Protein AF-A0A2H6ICB2-F1 (afdb_monomer)

Secondary structure (DSSP, 8-state):
-HHHHHHTT----------S-SSS--GGG--HHHHHHHHHHHHHHHHTT-

Structure (mmCIF, N/CA/C/O backbone):
data_AF-A0A2H6ICB2-F1
#
_entry.id   AF-A0A2H6ICB2-F1
#
loop_
_atom_site.group_PDB
_atom_site.id
_atom_site.type_symbol
_atom_site.label_atom_id
_atom_site.label_alt_id
_atom_site.label_comp_id
_atom_site.label_asym_id
_atom_site.label_entity_id
_atom_site.label_seq_id
_atom_site.pdbx_PDB_ins_code
_atom_site.Cartn_x
_atom_site.Cartn_y
_atom_site.Cartn_z
_atom_site.occupancy
_atom_site.B_iso_or_equiv
_atom_site.auth_seq_id
_atom_site.auth_comp_id
_atom_site.auth_asym_id
_atom_site.auth_atom_id
_atom_site.pdbx_PDB_model_num
ATOM 1 N N . MET A 1 1 ? -11.139 -3.618 -2.860 1.00 90.62 1 MET A N 1
ATOM 2 C CA . MET A 1 1 ? -11.291 -3.206 -1.448 1.00 90.62 1 MET A CA 1
ATOM 3 C C . MET A 1 1 ? -12.359 -2.132 -1.280 1.00 90.62 1 MET A C 1
ATOM 5 O O . MET A 1 1 ? -13.324 -2.411 -0.585 1.00 90.62 1 MET A O 1
ATOM 9 N N . ALA A 1 2 ? -12.267 -0.991 -1.979 1.00 97.12 2 ALA A N 1
ATOM 10 C CA . ALA A 1 2 ? -13.209 0.136 -1.854 1.00 97.12 2 ALA A CA 1
ATOM 11 C C . ALA A 1 2 ? -14.703 -0.250 -1.823 1.00 97.12 2 ALA A C 1
ATOM 13 O O . ALA A 1 2 ? -15.418 0.148 -0.910 1.00 97.12 2 ALA A O 1
ATOM 14 N N . HIS A 1 3 ? -15.163 -1.078 -2.768 1.00 97.88 3 HIS A N 1
ATOM 15 C CA . HIS A 1 3 ? -16.568 -1.501 -2.827 1.00 97.88 3 HIS A CA 1
ATOM 16 C C . HIS A 1 3 ? -17.024 -2.234 -1.550 1.00 97.88 3 HIS A C 1
ATOM 18 O O . HIS A 1 3 ? -18.102 -1.960 -1.038 1.00 97.88 3 HIS A O 1
ATOM 24 N N . ILE A 1 4 ? -16.188 -3.110 -0.986 1.00 98.31 4 ILE A N 1
ATOM 25 C CA . ILE A 1 4 ? -16.514 -3.825 0.255 1.00 98.31 4 ILE A CA 1
ATOM 26 C C . ILE A 1 4 ? -16.541 -2.857 1.441 1.00 98.31 4 ILE A C 1
ATOM 28 O O . ILE A 1 4 ? -17.492 -2.874 2.213 1.00 98.31 4 ILE A O 1
ATOM 32 N N . CYS A 1 5 ? -15.553 -1.970 1.565 1.00 98.31 5 CYS A N 1
ATOM 33 C CA . CYS A 1 5 ? -15.534 -0.972 2.637 1.00 98.31 5 CYS A CA 1
ATOM 34 C C . CYS A 1 5 ? -16.779 -0.075 2.607 1.00 98.31 5 CYS A C 1
ATOM 36 O O . CYS A 1 5 ? -17.367 0.181 3.653 1.00 98.31 5 CYS A O 1
ATOM 38 N N . MET A 1 6 ? -17.233 0.313 1.411 1.00 98.00 6 MET A N 1
ATOM 39 C CA . MET A 1 6 ? -18.471 1.070 1.231 1.00 98.00 6 MET A CA 1
ATOM 40 C C . MET A 1 6 ? -19.704 0.286 1.700 1.00 98.00 6 MET A C 1
ATOM 42 O O . MET A 1 6 ? -20.529 0.839 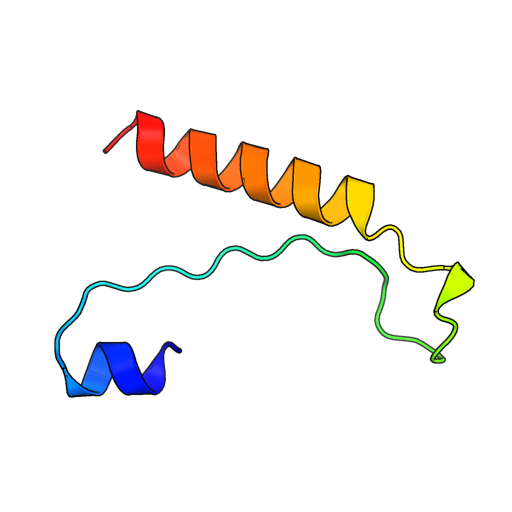2.420 1.00 98.00 6 MET A O 1
ATOM 46 N N . LEU A 1 7 ? -19.814 -1.000 1.343 1.00 98.50 7 LEU A N 1
ATOM 47 C CA . LEU A 1 7 ? -20.933 -1.855 1.762 1.00 98.50 7 LEU A CA 1
ATOM 48 C C . LEU A 1 7 ? -21.038 -2.001 3.287 1.00 98.50 7 LEU A C 1
ATOM 50 O O . LEU A 1 7 ? -22.143 -2.099 3.811 1.00 98.50 7 LEU A O 1
ATOM 54 N N . TYR A 1 8 ? -19.906 -2.002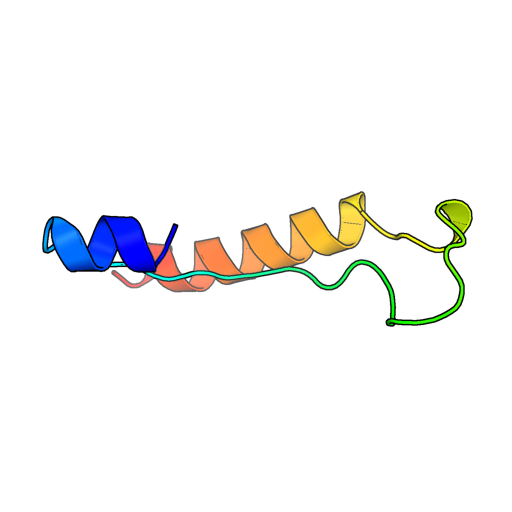 3.992 1.00 98.31 8 TYR A N 1
ATOM 55 C CA . TYR A 1 8 ? -19.853 -2.181 5.446 1.00 98.31 8 TYR A CA 1
ATOM 56 C C . TYR A 1 8 ? -19.662 -0.875 6.234 1.00 98.31 8 TYR A C 1
ATOM 58 O O . TYR A 1 8 ? -19.495 -0.924 7.450 1.00 98.31 8 TYR A O 1
ATOM 66 N N . GLY A 1 9 ? -19.671 0.289 5.576 1.00 97.62 9 GLY A N 1
ATOM 67 C CA . GLY A 1 9 ? -19.490 1.584 6.243 1.00 97.62 9 GLY A CA 1
ATOM 68 C C . GLY A 1 9 ? -18.110 1.779 6.886 1.00 97.62 9 GLY A C 1
ATOM 69 O O . GLY A 1 9 ? -17.982 2.526 7.853 1.00 97.62 9 GLY A O 1
ATOM 70 N N . VAL A 1 10 ? -17.076 1.107 6.375 1.00 98.00 10 VAL A N 1
ATOM 71 C CA . VAL A 1 10 ? -15.699 1.218 6.875 1.00 98.00 10 VAL A CA 1
ATOM 72 C C . VAL A 1 10 ? -14.982 2.358 6.138 1.00 98.00 10 VAL A C 1
ATOM 74 O O . VAL A 1 10 ? -14.914 2.311 4.9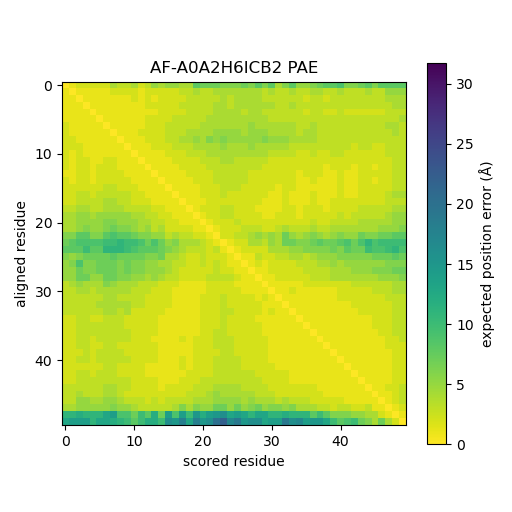05 1.00 98.00 10 VAL A O 1
ATOM 77 N N . PRO A 1 11 ? -14.410 3.361 6.836 1.00 95.69 11 PRO A N 1
ATOM 78 C CA . PRO A 1 11 ? -13.579 4.386 6.203 1.00 95.69 11 PRO A CA 1
ATOM 79 C C . PRO A 1 11 ? -12.415 3.760 5.425 1.00 95.69 11 PRO A C 1
ATOM 81 O O . PRO A 1 11 ? -11.740 2.861 5.926 1.00 95.69 11 PRO A O 1
ATOM 84 N N . PHE A 1 12 ? -12.179 4.218 4.194 1.00 96.38 12 PHE A N 1
ATOM 85 C CA . PHE A 1 12 ? -11.211 3.597 3.289 1.00 96.38 12 PHE A CA 1
ATOM 86 C C . PHE A 1 12 ? -10.372 4.629 2.535 1.00 96.38 12 PHE A C 1
ATOM 88 O O . PHE A 1 12 ? -10.902 5.593 1.986 1.00 96.38 12 PHE A O 1
ATOM 95 N N . LEU A 1 13 ? -9.066 4.370 2.465 1.00 95.75 13 LEU A N 1
ATOM 96 C CA . LEU A 1 13 ? -8.084 5.116 1.684 1.00 95.75 13 LEU A CA 1
ATOM 97 C C . LEU A 1 13 ? -7.152 4.114 0.988 1.00 95.75 13 LEU A C 1
ATOM 99 O O . LEU A 1 13 ? -6.614 3.219 1.638 1.00 95.75 13 LEU A O 1
ATOM 103 N N . GLU A 1 14 ? -6.946 4.266 -0.321 1.00 97.31 14 GLU A N 1
ATOM 104 C CA . GLU A 1 14 ? -5.965 3.487 -1.086 1.00 97.31 14 GLU A CA 1
ATOM 105 C C . GLU A 1 14 ? -4.824 4.400 -1.544 1.00 97.31 14 GLU A C 1
ATOM 107 O O . GLU A 1 14 ? -5.053 5.397 -2.224 1.00 97.31 14 GLU A O 1
ATOM 112 N N . ILE A 1 15 ? -3.589 4.037 -1.194 1.00 97.00 15 ILE A N 1
ATOM 113 C CA . ILE A 1 15 ? -2.361 4.683 -1.669 1.00 97.00 15 ILE A CA 1
ATOM 114 C C . ILE A 1 15 ? -1.574 3.629 -2.444 1.00 97.00 15 ILE A C 1
ATOM 116 O O . ILE A 1 15 ? -1.454 2.489 -1.994 1.00 97.00 15 ILE A O 1
ATOM 120 N N . ARG A 1 16 ? -1.065 3.990 -3.626 1.00 97.62 16 ARG A N 1
ATOM 121 C CA . ARG A 1 16 ? -0.347 3.064 -4.509 1.00 97.62 16 ARG A CA 1
ATOM 122 C C . ARG A 1 16 ? 0.971 3.673 -4.960 1.00 97.62 16 ARG A C 1
ATOM 124 O O . ARG A 1 16 ? 0.990 4.767 -5.513 1.00 97.62 16 ARG A O 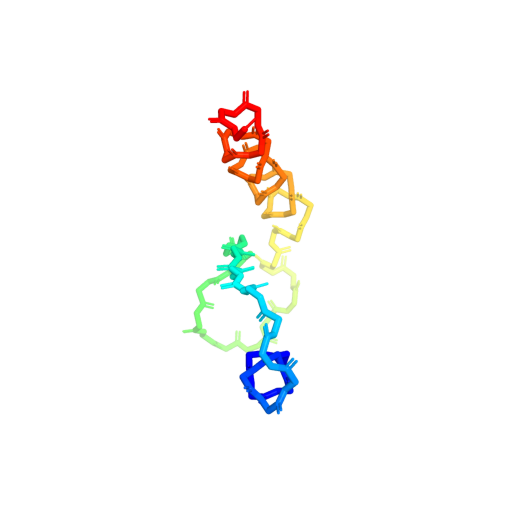1
ATOM 131 N N . GLY A 1 17 ? 2.055 2.924 -4.785 1.00 97.12 17 GLY A N 1
ATOM 132 C CA . GLY A 1 17 ? 3.325 3.205 -5.448 1.00 97.12 17 GLY A CA 1
ATOM 133 C C . GLY A 1 17 ? 3.284 2.767 -6.911 1.00 97.12 17 GLY A C 1
ATOM 134 O O . GLY A 1 17 ? 2.785 1.685 -7.231 1.00 97.12 17 GLY A O 1
ATOM 135 N N . ILE A 1 18 ? 3.824 3.593 -7.804 1.00 96.75 18 ILE A N 1
ATOM 136 C CA . ILE A 1 18 ? 3.941 3.272 -9.230 1.00 96.75 18 ILE A CA 1
ATOM 137 C C . ILE A 1 18 ? 5.296 2.594 -9.455 1.00 96.75 18 ILE A C 1
ATOM 139 O O . ILE A 1 18 ? 6.338 3.213 -9.257 1.00 96.75 18 ILE A O 1
ATOM 143 N N . SER A 1 19 ? 5.283 1.319 -9.853 1.00 96.75 19 SER A N 1
ATOM 144 C CA . SER A 1 19 ? 6.510 0.539 -10.106 1.00 96.75 19 SER A CA 1
ATOM 145 C C . SER A 1 19 ? 6.976 0.567 -11.559 1.00 96.75 19 SER A C 1
ATOM 147 O O . SER A 1 19 ? 8.148 0.304 -11.817 1.00 96.75 19 SER A O 1
ATOM 149 N N . ASN A 1 20 ? 6.089 0.912 -12.492 1.00 96.19 20 ASN A N 1
ATOM 150 C CA . ASN A 1 20 ? 6.365 1.052 -13.918 1.00 96.19 20 ASN A CA 1
ATOM 151 C C . ASN A 1 20 ? 5.249 1.860 -14.600 1.00 96.19 20 ASN A C 1
ATOM 153 O O . ASN A 1 20 ? 4.146 1.991 -14.061 1.00 96.19 20 ASN A O 1
ATOM 157 N N . MET A 1 21 ? 5.527 2.359 -15.804 1.00 94.44 21 MET A N 1
ATOM 158 C CA . MET A 1 21 ? 4.498 2.910 -16.687 1.00 94.44 21 MET A CA 1
ATOM 159 C C . MET A 1 21 ? 3.697 1.781 -17.339 1.00 94.44 21 MET A C 1
ATOM 161 O O . MET A 1 21 ? 4.183 0.657 -17.478 1.00 94.44 21 MET A O 1
ATOM 165 N N . VAL A 1 22 ? 2.453 2.067 -17.725 1.00 93.12 22 VAL A N 1
ATOM 166 C CA . VAL A 1 22 ? 1.636 1.103 -18.471 1.00 93.12 22 VAL A CA 1
ATOM 167 C C . VAL A 1 22 ? 2.128 1.073 -19.912 1.00 93.12 22 VAL A C 1
ATOM 169 O O . VAL A 1 22 ? 1.884 1.996 -20.683 1.00 93.12 22 VAL A O 1
ATOM 172 N N . GLU A 1 23 ? 2.833 0.004 -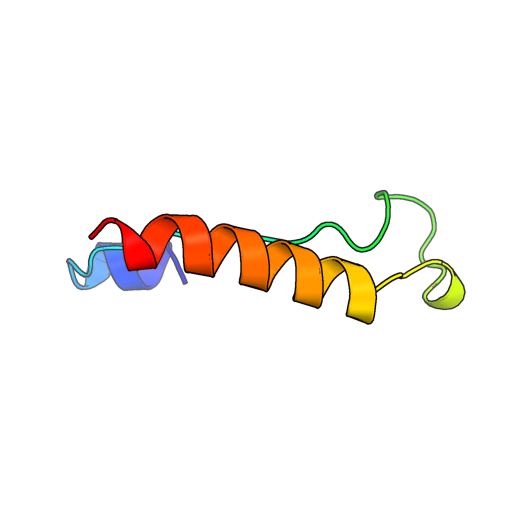20.241 1.00 92.06 23 GLU A N 1
ATOM 173 C CA . GLU A 1 23 ? 3.433 -0.271 -21.542 1.00 92.06 23 GLU A CA 1
ATOM 174 C C . GLU A 1 23 ? 3.405 -1.789 -21.793 1.00 92.06 23 GLU A C 1
ATOM 176 O O . GLU A 1 23 ? 2.656 -2.521 -21.129 1.00 92.06 23 GLU A O 1
ATOM 181 N N . ASP A 1 24 ? 4.222 -2.275 -22.729 1.00 92.38 24 ASP A N 1
ATOM 182 C CA . ASP A 1 24 ? 4.425 -3.708 -22.913 1.00 92.38 24 ASP A CA 1
ATOM 183 C C . ASP A 1 24 ? 4.886 -4.377 -21.616 1.00 92.38 24 ASP A C 1
ATOM 185 O O . ASP A 1 24 ? 5.639 -3.828 -20.810 1.00 92.38 24 ASP A O 1
ATOM 189 N N . ARG A 1 25 ? 4.395 -5.595 -21.383 1.00 89.62 25 ARG A N 1
ATOM 190 C CA . ARG A 1 25 ? 4.528 -6.266 -20.089 1.00 89.62 25 ARG A CA 1
ATOM 191 C C . ARG A 1 25 ? 5.924 -6.854 -19.871 1.00 89.62 25 ARG A C 1
ATOM 193 O O . ARG A 1 25 ? 6.076 -8.073 -19.782 1.00 89.62 25 ARG A O 1
ATOM 200 N N . ASP A 1 26 ? 6.921 -5.996 -19.704 1.00 92.88 26 ASP A N 1
ATOM 201 C CA . ASP A 1 26 ? 8.251 -6.376 -19.248 1.00 92.88 26 ASP A CA 1
ATOM 202 C C . ASP A 1 26 ? 8.351 -6.265 -17.722 1.00 92.88 26 ASP A C 1
ATOM 204 O O . ASP A 1 26 ? 8.495 -5.191 -17.150 1.00 92.88 26 ASP A O 1
ATOM 208 N N . LYS A 1 27 ? 8.307 -7.405 -17.029 1.00 91.69 27 LYS A N 1
ATOM 209 C CA . LYS A 1 27 ? 8.435 -7.433 -15.562 1.00 91.69 27 LYS A CA 1
ATOM 210 C C . LYS A 1 27 ? 9.819 -6.998 -15.071 1.00 91.69 27 LYS A C 1
ATOM 212 O O . LYS A 1 27 ? 9.970 -6.741 -13.882 1.00 91.69 27 LYS A O 1
ATOM 217 N N . ARG A 1 28 ? 10.830 -6.953 -15.945 1.00 93.94 28 ARG A N 1
ATOM 218 C CA . ARG A 1 28 ? 12.188 -6.520 -15.587 1.00 93.94 28 ARG A CA 1
ATOM 219 C C . ARG A 1 28 ? 12.271 -5.009 -15.389 1.00 93.94 28 ARG A C 1
ATOM 221 O O . ARG A 1 28 ? 13.143 -4.566 -14.650 1.00 93.94 28 ARG A O 1
ATOM 228 N N . SER A 1 29 ? 11.369 -4.235 -15.998 1.00 92.69 29 SER A N 1
ATOM 229 C CA . SER A 1 29 ? 11.301 -2.780 -15.809 1.00 92.69 29 SER A CA 1
ATOM 230 C C . SER A 1 29 ? 10.606 -2.377 -14.503 1.00 92.69 29 SER A C 1
ATOM 232 O O . SER A 1 29 ? 10.634 -1.208 -14.118 1.00 92.69 29 SER A O 1
ATOM 234 N N . TRP A 1 30 ? 9.991 -3.331 -13.794 1.00 96.19 30 TRP A N 1
ATOM 235 C CA . TRP A 1 30 ? 9.218 -3.055 -12.589 1.00 96.19 30 TRP A CA 1
ATOM 236 C C . TRP A 1 30 ? 10.126 -2.804 -11.390 1.00 96.19 30 TRP A C 1
ATOM 238 O O . TRP A 1 30 ? 10.760 -3.711 -10.850 1.00 96.19 30 TRP A O 1
ATOM 248 N N . ARG A 1 31 ? 10.103 -1.573 -10.894 1.00 97.38 31 ARG A N 1
ATOM 249 C CA . ARG A 1 31 ? 10.813 -1.151 -9.685 1.00 97.38 31 ARG A CA 1
ATOM 250 C C . ARG A 1 31 ? 9.962 -1.367 -8.436 1.00 97.38 31 ARG A C 1
ATOM 252 O O . ARG A 1 31 ? 9.490 -0.423 -7.802 1.00 97.38 31 ARG A O 1
ATOM 259 N N . LEU A 1 32 ? 9.656 -2.634 -8.148 1.00 97.00 32 LEU A N 1
ATOM 260 C CA . LEU A 1 32 ? 8.692 -3.011 -7.105 1.00 97.00 32 LEU A CA 1
ATOM 261 C C . LEU A 1 32 ? 9.130 -2.574 -5.706 1.00 97.00 32 LEU A C 1
ATOM 263 O O . LEU A 1 32 ? 8.299 -2.100 -4.933 1.00 97.00 32 LEU A O 1
ATOM 267 N N . LYS A 1 33 ? 10.418 -2.737 -5.384 1.00 97.88 33 LYS A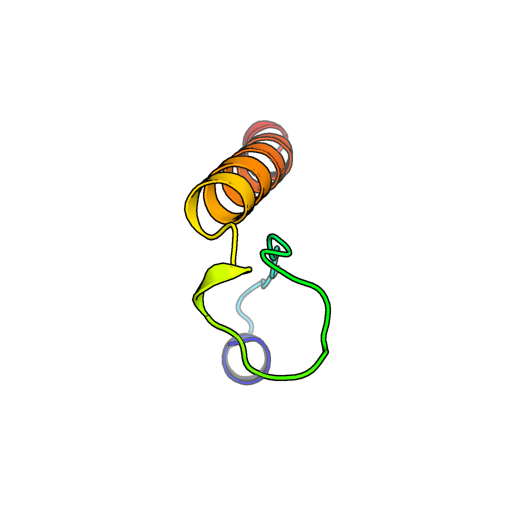 N 1
ATOM 268 C CA . LYS A 1 33 ? 10.953 -2.395 -4.064 1.00 97.88 33 LYS A CA 1
ATOM 269 C C . LYS A 1 33 ? 10.840 -0.894 -3.823 1.00 97.88 33 LYS A C 1
ATOM 271 O O . LYS A 1 33 ? 10.265 -0.479 -2.825 1.00 97.88 33 LYS A O 1
ATOM 276 N N . GLU A 1 34 ? 11.305 -0.098 -4.777 1.00 98.06 34 GLU A N 1
ATOM 277 C CA . GLU A 1 34 ? 11.263 1.358 -4.718 1.00 98.06 34 GLU A CA 1
ATOM 278 C C . GLU A 1 34 ? 9.817 1.854 -4.619 1.00 98.06 34 GLU A C 1
ATOM 280 O O . GLU A 1 34 ? 9.497 2.670 -3.761 1.00 98.06 34 GLU A O 1
ATOM 285 N N . ALA A 1 35 ? 8.909 1.319 -5.440 1.00 98.31 35 ALA A N 1
ATOM 286 C CA . ALA A 1 35 ? 7.499 1.693 -5.387 1.00 98.31 35 ALA A CA 1
ATOM 287 C C . ALA A 1 35 ? 6.843 1.359 -4.038 1.00 98.31 35 ALA A C 1
ATOM 289 O O . ALA A 1 35 ? 6.055 2.157 -3.530 1.00 98.31 35 ALA A O 1
ATOM 290 N N . ALA A 1 36 ? 7.165 0.203 -3.449 1.00 98.31 36 ALA A N 1
ATOM 291 C CA . ALA A 1 36 ? 6.664 -0.180 -2.132 1.00 98.31 36 ALA A CA 1
ATOM 292 C C . ALA A 1 36 ? 7.207 0.742 -1.029 1.00 98.31 36 ALA A C 1
ATOM 294 O O . ALA A 1 36 ? 6.441 1.202 -0.183 1.00 98.31 36 ALA A O 1
ATOM 295 N N . GLU A 1 37 ? 8.501 1.066 -1.069 1.00 98.56 37 GLU A N 1
ATOM 296 C CA . GLU A 1 37 ? 9.134 1.979 -0.119 1.00 98.56 37 GLU A CA 1
ATOM 297 C C . GLU A 1 37 ? 8.533 3.394 -0.201 1.00 98.56 37 GLU A C 1
ATOM 299 O O . GLU A 1 37 ? 8.267 4.011 0.835 1.00 98.56 37 GLU A O 1
ATOM 304 N N . GLU A 1 38 ? 8.310 3.936 -1.404 1.00 98.31 38 GLU A N 1
ATOM 305 C CA . GLU A 1 38 ? 7.668 5.251 -1.580 1.00 98.31 38 GLU A CA 1
ATOM 306 C C . GLU A 1 38 ? 6.213 5.232 -1.099 1.00 98.31 38 GLU A C 1
ATOM 308 O O . GLU A 1 38 ? 5.766 6.145 -0.401 1.00 98.31 38 GLU A O 1
ATOM 313 N N . CYS A 1 39 ? 5.480 4.155 -1.399 1.00 98.38 39 CYS A N 1
ATOM 314 C CA . CYS A 1 39 ? 4.119 3.971 -0.907 1.00 98.38 39 CYS A CA 1
ATOM 315 C C . CYS A 1 39 ? 4.077 3.960 0.628 1.00 98.38 39 CYS A C 1
ATOM 317 O O . CYS A 1 39 ? 3.224 4.615 1.222 1.00 98.38 39 CYS A O 1
ATOM 319 N N . GLN A 1 40 ? 5.017 3.266 1.279 1.00 98.06 40 GLN A N 1
ATOM 320 C CA . GLN A 1 40 ? 5.130 3.249 2.737 1.00 98.06 40 GLN A CA 1
ATOM 321 C C . GLN A 1 40 ? 5.407 4.647 3.296 1.00 98.06 40 GLN A C 1
ATOM 323 O O . GLN A 1 40 ? 4.758 5.045 4.259 1.00 98.06 40 GLN A O 1
ATOM 328 N N . ARG A 1 41 ? 6.330 5.413 2.700 1.00 98.00 41 ARG A N 1
ATOM 329 C CA . ARG A 1 41 ? 6.595 6.800 3.122 1.00 98.00 41 ARG A CA 1
ATOM 330 C C . ARG A 1 41 ? 5.337 7.664 3.065 1.00 98.00 41 ARG A C 1
ATOM 332 O O . ARG A 1 41 ? 5.048 8.369 4.029 1.00 98.00 41 ARG A O 1
ATOM 339 N N . ALA A 1 42 ? 4.574 7.569 1.976 1.00 97.62 42 ALA A N 1
ATOM 340 C CA . ALA A 1 42 ? 3.317 8.295 1.828 1.00 97.62 42 ALA A CA 1
ATOM 341 C C . ALA A 1 42 ? 2.287 7.884 2.894 1.00 97.62 42 ALA A C 1
ATOM 343 O O . ALA A 1 42 ? 1.695 8.748 3.537 1.00 97.62 42 ALA A O 1
ATOM 344 N N . VAL A 1 43 ? 2.125 6.578 3.141 1.00 97.69 43 VAL A N 1
ATOM 345 C CA . VAL A 1 43 ? 1.242 6.067 4.203 1.00 97.69 43 VAL A CA 1
ATOM 346 C 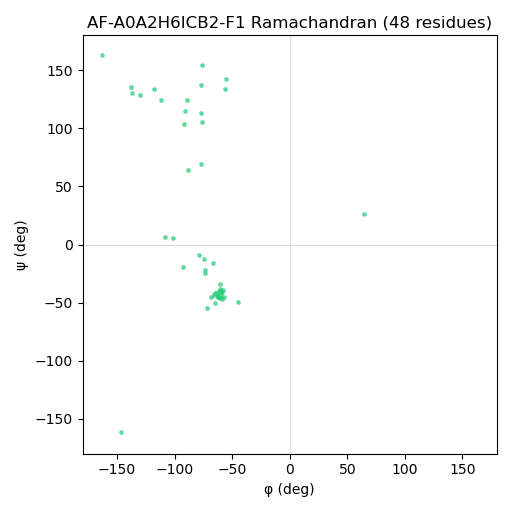C . VAL A 1 43 ? 1.671 6.596 5.570 1.00 97.69 43 VAL A C 1
ATOM 348 O O . VAL A 1 43 ? 0.826 7.103 6.298 1.00 97.69 43 VAL A O 1
ATOM 351 N N . MET A 1 44 ? 2.966 6.544 5.901 1.00 97.81 44 MET A N 1
ATOM 352 C CA . MET A 1 44 ? 3.496 7.068 7.165 1.00 97.81 44 MET A CA 1
ATOM 353 C C . MET A 1 44 ? 3.195 8.559 7.338 1.00 97.81 44 MET A C 1
ATOM 355 O O . MET A 1 44 ? 2.809 8.977 8.427 1.00 97.81 44 MET A O 1
ATOM 359 N N . GLY A 1 45 ? 3.313 9.354 6.271 1.00 96.81 45 GLY A N 1
ATOM 360 C CA . GLY A 1 45 ? 2.948 10.773 6.289 1.00 96.81 45 GLY A CA 1
ATOM 361 C C . GLY A 1 45 ? 1.471 11.011 6.613 1.00 96.81 45 GLY A C 1
ATOM 362 O O . GLY A 1 45 ? 1.158 11.930 7.359 1.00 96.81 45 GLY A O 1
ATOM 363 N N . VAL A 1 46 ? 0.579 10.154 6.109 1.00 96.06 46 VAL A N 1
ATOM 364 C CA . VAL A 1 46 ? -0.856 10.224 6.410 1.00 96.06 46 VAL A CA 1
ATOM 365 C C . VAL A 1 46 ? -1.136 9.788 7.849 1.00 96.06 46 VAL A C 1
ATOM 367 O O . VAL A 1 46 ? -1.719 10.552 8.606 1.00 96.06 46 VAL A O 1
ATOM 370 N N . VAL A 1 47 ? -0.698 8.593 8.257 1.00 96.12 47 VAL A N 1
ATOM 371 C CA . VAL A 1 47 ? -1.082 8.016 9.563 1.00 96.12 47 VAL A CA 1
ATOM 372 C C . VAL A 1 47 ? -0.405 8.683 10.760 1.00 96.12 47 VAL A C 1
ATOM 374 O O . VAL A 1 47 ? -0.914 8.590 11.868 1.00 96.12 47 VAL A O 1
ATOM 377 N N . SER A 1 48 ? 0.737 9.349 10.567 1.00 95.62 48 SER A N 1
ATOM 378 C CA . SER A 1 48 ? 1.417 10.091 11.644 1.00 95.62 48 SER A CA 1
ATOM 379 C C . SER A 1 48 ? 0.736 11.411 12.012 1.00 95.62 48 SER A C 1
ATOM 381 O O . SER A 1 48 ? 1.082 11.999 13.033 1.00 95.62 48 SER A O 1
ATOM 383 N N . GLN A 1 49 ? -0.204 11.883 11.190 1.00 83.44 49 GLN A N 1
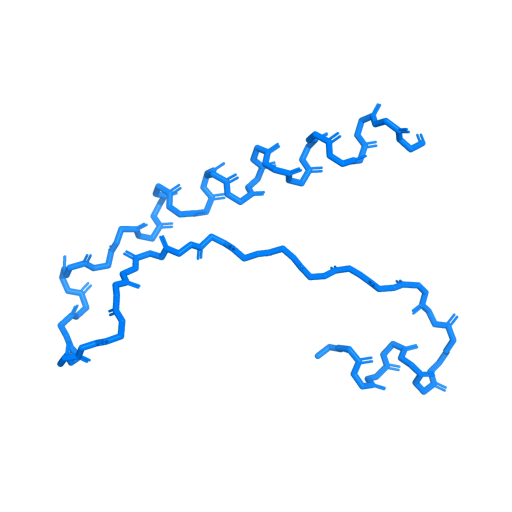ATOM 384 C CA . GLN A 1 49 ? -0.941 13.136 11.393 1.00 83.44 49 GLN A CA 1
ATOM 385 C C . GLN A 1 49 ? -2.409 12.904 11.781 1.00 83.44 49 GLN A C 1
ATOM 387 O O . GLN A 1 49 ? -3.185 13.859 11.803 1.00 83.44 49 GLN A O 1
ATOM 392 N N . TRP A 1 50 ? -2.794 11.649 12.019 1.00 70.56 50 TRP A N 1
ATOM 393 C CA . TRP A 1 50 ? -4.158 11.243 12.359 1.00 70.56 50 TRP A CA 1
ATOM 394 C C . TRP A 1 50 ? -4.394 11.189 13.866 1.00 70.56 50 TRP A C 1
ATOM 396 O O . TRP A 1 50 ? -3.461 10.795 14.602 1.00 70.56 50 TRP A O 1
#

Radius of gyration: 14.36 Å; Cα contacts (8 Å, |Δi|>4): 25; chains: 1; bounding box: 33×21×35 Å

pLDDT: mean 95.56, std 4.58, range [70.56, 98.56]

Solvent-accessible surf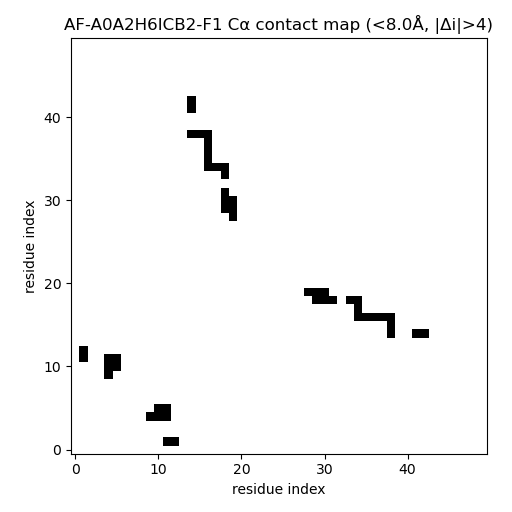ace area (backbone atoms only — not comparable to full-atom values): 3244 Å² total; per-residue (Å²): 109,69,71,60,30,62,76,70,72,43,92,80,86,88,83,80,47,75,32,62,79,98,65,82,93,54,72,85,67,47,39,55,68,63,15,50,54,52,31,49,53,54,49,50,63,53,63,74,74,107

Mean predicted aligned error: 3.08 Å

Sequence (50 aa):
MAHICMLYGVPFLEIRGISNMVEDRDKRSWRLKEAAEECQRAVMGVVSQW

Foldseek 3Di:
DVVVCVVVVHDDDDFWFDQDDPDPPDPVSGNPVVSVVVSVVVVCVVVVVD